Protein AF-A0A9N9VYQ1-F1 (afdb_monomer_lite)

Organism: NCBI:txid160281

Radius of gyration: 24.5 Å; chains: 1; bounding box: 58×43×78 Å

InterPro domains:
  IPR036188 FAD/NAD(P)-binding domain superfamily [G3DSA:3.50.50.60] (5-100)
  IPR036188 FAD/NAD(P)-binding domain superfamily [SSF51905] (31-71)

Foldseek 3Di:
DDDDDDDDDDDPPPPPPPDDDDDADFDDQDPAQFDPDPVRPGGDFFCRHGNDDVVVVCSVVRRVCLVCQLPVDPDPNVVSRVVSRVVSVVVSVVVVVVVD

Sequence (100 aa):
MRTRRGVLTLSTSTTSISRPLSPFYLLSKLESWISGSKHRRFMIVGDSAYASPPTAEHGVNQAFEDIYTLTGGGASLRVSTKKWHQGRQSRINLVIDLND

pLDDT: mean 70.79, std 12.41, range [38.03, 87.94]

Structure (mmCIF, N/CA/C/O backbone):
data_AF-A0A9N9VYQ1-F1
#
_entry.id   AF-A0A9N9VYQ1-F1
#
loop_
_atom_site.group_PDB
_atom_site.id
_atom_site.type_symbol
_atom_site.label_atom_id
_atom_site.label_alt_id
_atom_site.label_comp_id
_atom_site.label_asym_id
_atom_site.label_entity_id
_atom_site.label_seq_id
_atom_site.pdbx_PDB_ins_code
_atom_site.Cartn_x
_atom_site.Cartn_y
_atom_site.Cartn_z
_atom_site.occupancy
_atom_site.B_iso_or_equiv
_atom_site.auth_seq_id
_atom_site.auth_comp_id
_atom_site.auth_asym_id
_atom_site.auth_atom_id
_atom_site.pdbx_PDB_model_num
ATOM 1 N N . MET A 1 1 ? 39.799 30.192 -62.039 1.00 41.12 1 MET A N 1
ATOM 2 C CA . MET A 1 1 ? 40.479 29.929 -60.749 1.00 41.12 1 MET A CA 1
ATOM 3 C C . MET A 1 1 ? 39.417 29.488 -59.742 1.00 41.12 1 MET A C 1
ATOM 5 O O . MET A 1 1 ? 38.309 29.999 -59.786 1.00 41.12 1 MET A O 1
ATOM 9 N N . ARG A 1 2 ? 39.691 28.419 -58.994 1.00 38.03 2 ARG A N 1
ATOM 10 C CA . ARG A 1 2 ? 38.741 27.387 -58.531 1.00 38.03 2 ARG A CA 1
ATOM 11 C C . ARG A 1 2 ? 38.106 27.732 -57.171 1.00 38.03 2 ARG A C 1
ATOM 13 O O . ARG A 1 2 ? 38.816 27.762 -56.172 1.00 38.03 2 ARG A O 1
ATOM 20 N N . THR A 1 3 ? 36.789 27.925 -57.103 1.00 42.19 3 THR A N 1
ATOM 21 C CA . THR A 1 3 ? 36.039 28.054 -55.837 1.00 42.19 3 THR A CA 1
ATOM 22 C C . THR A 1 3 ? 35.812 26.665 -55.232 1.00 42.19 3 THR A C 1
ATOM 24 O O . THR A 1 3 ? 35.102 25.837 -55.802 1.00 42.19 3 THR A O 1
ATOM 27 N N . ARG A 1 4 ? 36.441 26.370 -54.088 1.00 45.16 4 ARG A N 1
ATOM 28 C CA . ARG A 1 4 ? 36.211 25.123 -53.340 1.00 45.16 4 ARG A CA 1
ATOM 29 C C . ARG A 1 4 ? 34.867 25.216 -52.609 1.00 45.16 4 ARG A C 1
ATOM 31 O O . ARG A 1 4 ? 34.754 25.958 -51.641 1.00 45.16 4 ARG A O 1
ATOM 38 N N . ARG A 1 5 ? 33.859 24.453 -53.046 1.00 50.19 5 ARG A N 1
ATOM 39 C CA . ARG A 1 5 ? 32.683 24.150 -52.215 1.00 50.19 5 ARG A CA 1
ATOM 40 C C . ARG A 1 5 ? 33.096 23.089 -51.195 1.00 50.19 5 ARG A C 1
ATOM 42 O O . ARG A 1 5 ? 33.359 21.952 -51.575 1.00 50.19 5 ARG A O 1
ATOM 49 N N . GLY A 1 6 ? 33.213 23.477 -49.928 1.00 46.53 6 GLY A N 1
ATOM 50 C CA . GLY A 1 6 ? 33.362 22.533 -48.823 1.00 46.53 6 GLY A CA 1
ATOM 51 C C . GLY A 1 6 ? 32.036 21.815 -48.597 1.00 46.53 6 GLY A C 1
ATOM 52 O O . GLY A 1 6 ? 31.029 22.458 -48.313 1.00 46.53 6 GLY A O 1
ATOM 53 N N . VAL A 1 7 ? 32.023 20.496 -48.772 1.00 54.81 7 VAL A N 1
ATOM 54 C CA . VAL A 1 7 ? 30.898 19.646 -48.376 1.00 54.81 7 VAL A CA 1
ATOM 55 C C . VAL A 1 7 ? 30.962 19.508 -46.856 1.00 54.81 7 VAL A C 1
ATOM 57 O O . VAL A 1 7 ? 31.933 18.974 -46.326 1.00 54.81 7 VAL A O 1
ATOM 60 N N . LEU A 1 8 ? 29.956 20.030 -46.156 1.00 43.94 8 LEU A N 1
ATOM 61 C CA . LEU A 1 8 ? 29.785 19.826 -44.719 1.00 43.94 8 LEU A CA 1
ATOM 62 C C . LEU A 1 8 ? 29.313 18.387 -44.491 1.00 43.94 8 LEU A C 1
ATOM 64 O O . LEU A 1 8 ? 28.139 18.071 -44.665 1.00 43.94 8 LEU A O 1
ATOM 68 N N . THR A 1 9 ? 30.230 17.499 -44.121 1.00 47.72 9 THR A N 1
ATOM 69 C CA . THR A 1 9 ? 29.884 16.187 -43.570 1.00 47.72 9 THR A CA 1
ATOM 70 C C . THR A 1 9 ? 29.375 16.380 -42.145 1.00 47.72 9 THR A C 1
ATOM 72 O O . THR A 1 9 ? 30.153 16.694 -41.243 1.00 47.72 9 THR A O 1
ATOM 75 N N . LEU A 1 10 ? 28.067 16.213 -41.941 1.00 47.31 10 LEU A N 1
ATOM 76 C CA . LEU A 1 10 ? 27.467 16.107 -40.612 1.00 47.31 10 LEU A CA 1
ATOM 77 C C . LEU A 1 10 ? 27.984 14.822 -39.955 1.00 47.31 10 LEU A C 1
ATOM 79 O O . LEU A 1 10 ? 27.560 13.723 -40.303 1.00 47.31 10 LEU A O 1
ATOM 83 N N . SER A 1 11 ? 28.934 14.964 -39.031 1.00 48.53 11 SER A N 1
ATOM 84 C CA . SER A 1 11 ? 29.342 13.876 -38.145 1.00 48.53 11 SER A CA 1
ATOM 85 C C . SER A 1 11 ? 28.176 13.579 -37.207 1.00 48.53 11 SER A C 1
ATOM 87 O O . SER A 1 11 ? 27.893 14.354 -36.293 1.00 48.53 11 SER A O 1
ATOM 89 N N . THR A 1 12 ? 27.453 12.489 -37.453 1.00 52.22 12 THR A N 1
ATOM 90 C CA . THR A 1 12 ? 26.473 11.972 -36.499 1.00 52.22 12 THR A CA 1
ATOM 91 C C . THR A 1 12 ? 27.241 11.354 -35.338 1.00 52.22 12 THR A C 1
ATOM 93 O O . THR A 1 12 ? 27.593 10.173 -35.360 1.00 52.22 12 THR A O 1
ATOM 96 N N . SER A 1 13 ? 27.531 12.162 -34.319 1.00 54.59 13 SER A N 1
ATOM 97 C CA . SER A 1 13 ? 27.944 11.663 -33.013 1.00 54.59 13 SER A CA 1
ATOM 98 C C . SER A 1 13 ? 26.809 10.795 -32.479 1.00 54.59 13 SER A C 1
ATOM 100 O O . SER A 1 13 ? 25.776 11.302 -32.043 1.00 54.59 13 SER A O 1
ATOM 102 N N . THR A 1 14 ? 26.979 9.477 -32.571 1.00 53.84 14 THR A N 1
ATOM 103 C CA . THR A 1 14 ? 26.076 8.526 -31.923 1.00 53.84 14 THR A CA 1
ATOM 104 C C . THR A 1 14 ? 26.383 8.609 -30.437 1.00 53.84 14 THR A C 1
ATOM 106 O O . THR A 1 14 ? 27.262 7.915 -29.933 1.00 53.84 14 THR A O 1
ATOM 109 N N . THR A 1 15 ? 25.738 9.545 -29.746 1.00 57.91 15 THR A N 1
ATOM 110 C CA . THR A 1 15 ? 25.797 9.628 -28.291 1.00 57.91 15 THR A CA 1
ATOM 111 C C . THR A 1 15 ? 25.189 8.336 -27.766 1.00 57.91 15 THR A C 1
ATOM 113 O O . THR A 1 15 ? 23.986 8.117 -27.907 1.00 57.91 15 THR A O 1
ATOM 116 N N . SER A 1 16 ? 26.014 7.444 -27.217 1.00 62.84 16 SER A N 1
ATOM 117 C CA . SER A 1 16 ? 25.519 6.295 -26.471 1.00 62.84 16 SER A CA 1
ATOM 118 C C . SER A 1 16 ? 24.720 6.841 -25.292 1.00 62.84 16 SER A C 1
ATOM 120 O O . SER A 1 16 ? 25.268 7.402 -24.346 1.00 62.84 16 SER A O 1
ATOM 122 N N . ILE A 1 17 ? 23.395 6.752 -25.385 1.00 65.88 17 ILE A N 1
ATOM 123 C CA . ILE A 1 17 ? 22.507 7.120 -24.289 1.00 65.88 17 ILE A CA 1
ATOM 124 C C . ILE A 1 17 ? 22.754 6.078 -23.200 1.00 65.88 17 ILE A C 1
ATOM 126 O O . ILE A 1 17 ? 22.258 4.954 -23.281 1.00 65.88 17 ILE A O 1
ATOM 130 N N . SER A 1 18 ? 23.574 6.416 -22.206 1.00 66.25 18 SER A N 1
ATOM 131 C CA . SER A 1 18 ? 23.700 5.605 -21.005 1.00 66.25 18 SER A CA 1
ATOM 132 C C . SER A 1 18 ? 22.353 5.653 -20.292 1.00 66.25 18 SER A C 1
ATOM 134 O O . SER A 1 18 ? 21.967 6.663 -19.709 1.00 66.25 18 SER A O 1
ATOM 136 N N . ARG A 1 19 ? 21.581 4.568 -20.395 1.00 62.31 19 ARG A N 1
ATOM 137 C CA . ARG A 1 19 ? 20.339 4.433 -19.639 1.00 62.31 19 ARG A CA 1
ATOM 138 C C . ARG A 1 19 ? 20.740 4.241 -18.172 1.00 62.31 19 ARG A C 1
ATOM 140 O O . ARG A 1 19 ? 21.389 3.236 -17.875 1.00 62.31 19 ARG A O 1
ATOM 147 N N . PRO A 1 20 ? 20.431 5.185 -17.266 1.00 60.50 20 PRO A N 1
ATOM 148 C CA . PRO A 1 20 ? 20.770 5.012 -15.863 1.00 60.50 20 PRO A CA 1
ATOM 149 C C . PRO A 1 20 ? 20.051 3.763 -15.345 1.00 60.50 20 PRO A C 1
ATOM 151 O O . PRO A 1 20 ? 18.834 3.633 -15.477 1.00 60.50 20 PRO A O 1
ATOM 154 N N . LEU A 1 21 ? 20.820 2.817 -14.808 1.00 65.94 21 LEU A N 1
ATOM 155 C CA . LEU A 1 21 ? 20.278 1.633 -14.157 1.00 65.94 21 LEU A CA 1
ATOM 156 C C . LEU A 1 21 ? 19.883 2.039 -12.734 1.00 65.94 21 LEU A C 1
ATOM 158 O O . LEU A 1 21 ? 20.746 2.246 -11.885 1.00 65.94 21 LEU A O 1
ATOM 162 N N . SER A 1 22 ? 18.587 2.197 -12.479 1.00 60.72 22 SER A N 1
ATOM 163 C CA . SER A 1 22 ? 18.075 2.398 -11.123 1.00 60.72 22 SER A CA 1
ATOM 164 C C . SER A 1 22 ? 17.981 1.036 -10.431 1.00 60.72 22 SER A C 1
ATOM 166 O O . SER A 1 22 ? 17.175 0.214 -10.871 1.00 60.72 22 SER A O 1
ATOM 168 N N . PRO A 1 23 ? 18.778 0.754 -9.382 1.00 62.97 23 PRO A N 1
ATOM 169 C CA . PRO A 1 23 ? 18.636 -0.493 -8.644 1.00 62.97 23 PRO A CA 1
ATOM 170 C C . PRO A 1 23 ? 17.242 -0.539 -8.006 1.00 62.97 23 PRO A C 1
ATOM 172 O O . PRO A 1 23 ? 16.868 0.362 -7.254 1.00 62.97 23 PRO A O 1
ATOM 175 N N . PHE A 1 24 ? 16.465 -1.569 -8.345 1.00 64.06 24 PHE A N 1
ATOM 176 C CA . PHE A 1 24 ? 15.158 -1.814 -7.748 1.00 64.06 24 PHE A CA 1
ATOM 177 C C . PHE A 1 24 ? 15.321 -2.716 -6.529 1.00 64.06 24 PHE A C 1
ATOM 179 O O . PHE A 1 24 ? 15.890 -3.803 -6.622 1.00 64.06 24 PHE A O 1
ATOM 186 N N . TYR A 1 25 ? 14.809 -2.256 -5.394 1.00 67.94 25 TYR A N 1
ATOM 187 C CA . TYR A 1 25 ? 14.754 -3.033 -4.167 1.00 67.94 25 TYR A CA 1
ATOM 188 C C . TYR A 1 25 ? 13.296 -3.387 -3.897 1.00 67.94 25 TYR A C 1
ATOM 190 O O . TYR A 1 25 ? 12.459 -2.495 -3.757 1.00 67.94 25 TYR A O 1
ATOM 198 N N . LEU A 1 26 ? 13.001 -4.684 -3.808 1.00 67.19 26 LEU A N 1
ATOM 199 C CA . LEU A 1 26 ? 11.710 -5.150 -3.318 1.00 67.19 26 LEU A CA 1
ATOM 200 C C . LEU A 1 26 ? 11.573 -4.736 -1.851 1.00 67.19 26 LEU A C 1
ATOM 202 O O . LEU A 1 26 ? 12.406 -5.095 -1.016 1.00 67.19 26 LEU A O 1
ATOM 206 N N . LEU A 1 27 ? 10.532 -3.969 -1.536 1.00 70.31 27 LEU A N 1
ATOM 207 C CA . LEU A 1 27 ? 10.189 -3.674 -0.151 1.00 70.31 27 LEU A CA 1
ATOM 208 C C . LEU A 1 27 ? 9.410 -4.845 0.447 1.00 70.31 27 LEU A C 1
ATOM 210 O O . LEU A 1 27 ? 8.487 -5.378 -0.170 1.00 70.31 27 LEU A O 1
ATOM 214 N N . SER A 1 28 ? 9.745 -5.208 1.684 1.00 74.50 28 SER A N 1
ATOM 215 C CA . SER A 1 28 ? 8.934 -6.139 2.463 1.00 74.50 28 SER A CA 1
ATOM 216 C C . SER A 1 28 ? 7.518 -5.590 2.616 1.00 74.50 28 SER A C 1
ATOM 218 O O . SER A 1 28 ? 7.326 -4.430 2.990 1.00 74.50 28 SER A O 1
ATOM 220 N N . LYS A 1 29 ? 6.519 -6.437 2.364 1.00 77.44 29 LYS A N 1
ATOM 221 C CA . LYS A 1 29 ? 5.110 -6.079 2.526 1.00 77.44 29 LYS A CA 1
ATOM 222 C C . LYS A 1 29 ? 4.838 -5.595 3.953 1.00 77.44 29 LYS A C 1
ATOM 224 O O . LYS A 1 29 ? 5.076 -6.317 4.919 1.00 77.44 29 LYS A O 1
ATOM 229 N N . LEU A 1 30 ? 4.301 -4.384 4.071 1.00 81.31 30 LEU A N 1
ATOM 230 C CA . LEU A 1 30 ? 3.840 -3.833 5.342 1.00 81.31 30 LEU A CA 1
ATOM 231 C C . LEU A 1 30 ? 2.470 -4.415 5.710 1.00 81.31 30 LEU A C 1
ATOM 233 O O . LEU A 1 30 ? 1.605 -4.571 4.851 1.00 81.31 30 LEU A O 1
ATOM 237 N N . GLU A 1 31 ? 2.253 -4.690 6.997 1.00 83.62 31 GLU A N 1
ATOM 238 C CA . GLU A 1 31 ? 0.961 -5.178 7.507 1.00 83.62 31 GLU A CA 1
ATOM 239 C C . GLU A 1 31 ? -0.140 -4.104 7.420 1.00 83.62 31 GLU A C 1
ATOM 241 O O . GLU A 1 31 ? -1.310 -4.407 7.201 1.00 83.62 31 GLU A O 1
ATOM 246 N N . SER A 1 32 ? 0.236 -2.833 7.589 1.00 84.44 32 SER A N 1
ATOM 247 C CA . SER A 1 32 ? -0.663 -1.684 7.500 1.00 84.44 32 SER A CA 1
A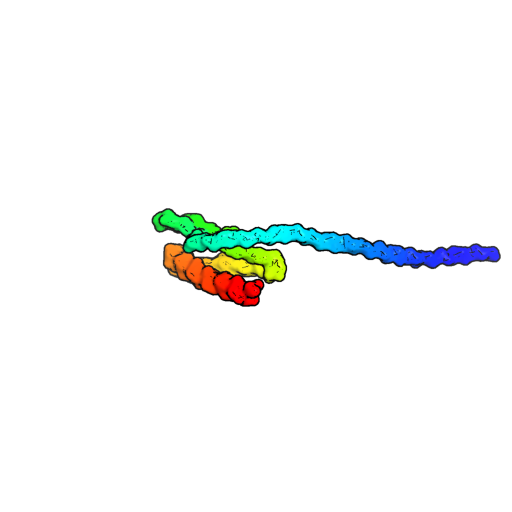TOM 248 C C . SER A 1 32 ? 0.093 -0.456 7.013 1.00 84.44 32 SER A C 1
ATOM 250 O O . SER A 1 32 ? 1.211 -0.185 7.448 1.00 84.44 32 SER A O 1
ATOM 252 N N . TRP A 1 33 ? -0.556 0.341 6.166 1.00 87.00 33 TRP A N 1
ATOM 253 C CA . TRP A 1 33 ? -0.049 1.648 5.722 1.00 87.00 33 TRP A CA 1
ATOM 254 C C . TRP A 1 33 ? -0.563 2.809 6.569 1.00 87.00 33 TRP A C 1
ATOM 256 O O . TRP A 1 33 ? -0.237 3.966 6.323 1.00 87.00 33 TRP A O 1
ATOM 266 N N . ILE A 1 34 ? -1.399 2.510 7.560 1.00 87.94 34 ILE A N 1
ATOM 267 C CA . ILE A 1 34 ? -2.078 3.488 8.404 1.00 87.94 34 ILE A CA 1
ATOM 268 C C . ILE A 1 34 ? -1.548 3.342 9.825 1.00 87.94 34 ILE A C 1
ATOM 270 O O . ILE A 1 34 ? -1.442 2.228 10.343 1.00 87.94 34 ILE A O 1
ATOM 274 N N . SER A 1 35 ? -1.283 4.470 10.485 1.00 85.88 35 SER A N 1
ATOM 275 C CA . SER A 1 35 ? -0.896 4.494 11.896 1.00 85.88 35 SER A CA 1
ATOM 276 C C . SER A 1 35 ? -1.903 3.739 12.773 1.00 85.88 35 SER A C 1
ATOM 278 O O . SER A 1 35 ? -3.109 3.998 12.719 1.00 85.88 35 SER A O 1
ATOM 280 N N . GLY A 1 36 ? -1.390 2.875 13.654 1.00 80.94 36 GLY A N 1
ATOM 281 C CA . GLY A 1 36 ? -2.180 2.154 14.659 1.00 80.94 36 GLY A CA 1
ATOM 282 C C . GLY A 1 36 ? -2.784 3.041 15.757 1.00 80.94 36 GLY A C 1
ATOM 283 O O . GLY A 1 36 ? -3.566 2.564 16.575 1.00 80.94 36 GLY A O 1
ATOM 284 N N . SER A 1 37 ? -2.462 4.340 15.783 1.00 77.44 37 SER A N 1
ATOM 285 C CA . SER A 1 37 ? -3.044 5.278 16.747 1.00 77.44 37 SER A CA 1
ATOM 286 C C . SER A 1 37 ? -4.567 5.385 16.594 1.00 77.44 37 SER A C 1
ATOM 288 O O . SER A 1 37 ? -5.115 5.321 15.489 1.00 77.44 37 SER A O 1
ATOM 290 N N . LYS A 1 38 ? -5.272 5.638 17.707 1.00 72.75 38 LYS A N 1
ATOM 291 C CA . LYS A 1 38 ? -6.740 5.818 17.738 1.00 72.75 38 LYS A CA 1
ATOM 292 C C . LYS A 1 38 ? -7.239 6.825 16.691 1.00 72.75 38 LYS A C 1
ATOM 294 O O . LYS A 1 38 ? -8.336 6.668 16.157 1.00 72.75 38 LYS A O 1
ATOM 299 N N . HIS A 1 39 ? -6.414 7.827 16.393 1.00 72.50 39 HIS A N 1
ATOM 300 C CA . HIS A 1 39 ? -6.736 8.948 15.517 1.00 72.50 39 HIS A CA 1
ATOM 301 C C . HIS A 1 39 ? -6.327 8.752 14.050 1.00 72.50 39 HIS A C 1
ATOM 303 O O . HIS A 1 39 ? -6.727 9.574 13.236 1.00 72.50 39 HIS A O 1
ATOM 309 N N . ARG A 1 40 ? -5.558 7.703 13.702 1.00 74.19 40 ARG A N 1
ATOM 310 C CA . ARG A 1 40 ? -5.159 7.365 12.316 1.00 74.19 40 ARG A CA 1
ATOM 311 C C . ARG A 1 40 ? -4.681 8.571 11.491 1.00 74.19 40 ARG A C 1
ATOM 313 O O . ARG A 1 40 ? -5.089 8.761 10.353 1.00 74.19 40 ARG A O 1
ATOM 320 N N . ARG A 1 41 ? -3.836 9.408 12.102 1.00 74.69 41 ARG A N 1
ATOM 321 C CA . ARG A 1 41 ? -3.417 10.710 11.544 1.00 74.69 41 ARG A CA 1
ATOM 322 C C . ARG A 1 41 ? -2.330 10.630 10.477 1.00 74.69 41 ARG A C 1
ATOM 324 O O . ARG A 1 41 ? -2.091 11.616 9.798 1.00 74.69 41 ARG A O 1
ATOM 331 N N . PHE A 1 42 ? -1.673 9.481 10.358 1.00 81.69 42 PHE A N 1
ATOM 332 C CA . PHE A 1 42 ? -0.570 9.277 9.429 1.00 81.69 42 PHE A CA 1
ATOM 333 C C . PHE A 1 42 ? -0.845 8.062 8.560 1.00 81.69 42 PHE A C 1
ATOM 335 O O . PHE A 1 42 ? -1.291 7.024 9.063 1.00 81.69 42 PHE A O 1
ATOM 342 N N . MET A 1 43 ? -0.561 8.221 7.273 1.00 84.94 43 MET A N 1
ATOM 343 C CA . MET A 1 43 ? -0.674 7.185 6.264 1.00 84.94 43 MET A CA 1
ATOM 344 C C . MET A 1 43 ? 0.429 7.359 5.222 1.00 84.94 43 MET A C 1
ATOM 346 O O . MET A 1 43 ? 0.799 8.488 4.905 1.00 84.94 43 MET A O 1
ATOM 350 N N . ILE A 1 44 ? 0.923 6.242 4.701 1.00 86.19 44 ILE A N 1
ATOM 351 C CA . ILE A 1 44 ? 1.849 6.188 3.567 1.00 86.19 44 ILE A CA 1
ATOM 352 C C . ILE A 1 44 ? 1.092 5.770 2.299 1.00 86.19 44 ILE A C 1
ATOM 354 O O . ILE A 1 44 ? 0.144 4.985 2.365 1.00 86.19 44 ILE A O 1
ATOM 358 N N . VAL A 1 45 ? 1.490 6.326 1.156 1.00 85.44 45 VAL A N 1
ATOM 359 C CA . VAL A 1 45 ? 0.871 6.119 -0.168 1.00 85.44 45 VAL A CA 1
ATOM 360 C C . VAL A 1 45 ? 1.954 6.042 -1.242 1.00 85.44 45 VAL A C 1
ATOM 362 O O . VAL A 1 45 ? 3.109 6.407 -0.991 1.00 85.44 45 VAL A O 1
ATOM 365 N N . GLY A 1 46 ? 1.600 5.608 -2.449 1.00 81.88 46 GLY A N 1
ATOM 366 C CA . GLY A 1 46 ? 2.560 5.532 -3.545 1.00 81.88 46 GLY A CA 1
ATOM 367 C C . GLY A 1 46 ? 3.664 4.499 -3.295 1.00 81.88 46 GLY A C 1
ATOM 368 O O . GLY A 1 46 ? 3.502 3.550 -2.527 1.00 81.88 46 GLY A O 1
ATOM 369 N N . ASP A 1 47 ? 4.840 4.730 -3.875 1.00 74.38 47 ASP A N 1
ATOM 370 C CA . ASP A 1 47 ? 5.980 3.812 -3.750 1.00 74.38 47 ASP A CA 1
ATOM 371 C C . ASP A 1 47 ? 6.460 3.612 -2.304 1.00 74.38 47 ASP A C 1
ATOM 373 O O . ASP A 1 47 ? 7.028 2.572 -1.986 1.00 74.38 47 ASP A O 1
ATOM 377 N N . SER A 1 48 ? 6.165 4.545 -1.392 1.00 71.94 48 SER A N 1
ATOM 378 C CA . SER A 1 48 ? 6.453 4.353 0.037 1.00 71.94 48 SER A CA 1
ATOM 379 C C . SER A 1 48 ? 5.618 3.239 0.686 1.00 71.94 48 SER A C 1
ATOM 381 O O . SER A 1 48 ? 6.019 2.694 1.711 1.00 71.94 48 SER A O 1
ATOM 383 N N . ALA A 1 49 ? 4.472 2.892 0.093 1.00 76.50 49 ALA A N 1
ATOM 384 C CA . ALA A 1 49 ? 3.556 1.869 0.582 1.00 76.50 49 ALA A CA 1
ATOM 385 C C . ALA A 1 49 ? 3.755 0.502 -0.098 1.00 76.50 49 ALA A C 1
ATOM 387 O O . ALA A 1 49 ? 3.532 -0.529 0.540 1.00 76.50 49 ALA A O 1
ATOM 388 N N . TYR A 1 50 ? 4.156 0.481 -1.374 1.00 72.12 50 TYR A N 1
ATOM 389 C CA . TYR A 1 50 ? 4.200 -0.754 -2.169 1.00 72.12 50 TYR A CA 1
ATOM 390 C C . TYR A 1 50 ? 5.319 -0.838 -3.218 1.00 72.12 50 TYR A C 1
ATOM 392 O O . TYR A 1 50 ? 5.271 -1.766 -4.015 1.00 72.12 50 TYR A O 1
ATOM 400 N N . ALA A 1 51 ? 6.280 0.098 -3.228 1.00 68.81 51 ALA A N 1
ATOM 401 C CA . ALA A 1 51 ? 7.415 0.201 -4.161 1.00 68.81 51 ALA A CA 1
ATOM 402 C C . ALA A 1 51 ? 7.220 -0.515 -5.504 1.00 68.81 51 ALA A C 1
ATOM 404 O O . ALA A 1 51 ? 7.568 -1.686 -5.662 1.00 68.81 51 ALA A O 1
ATOM 405 N N . SER A 1 52 ? 6.690 0.204 -6.493 1.0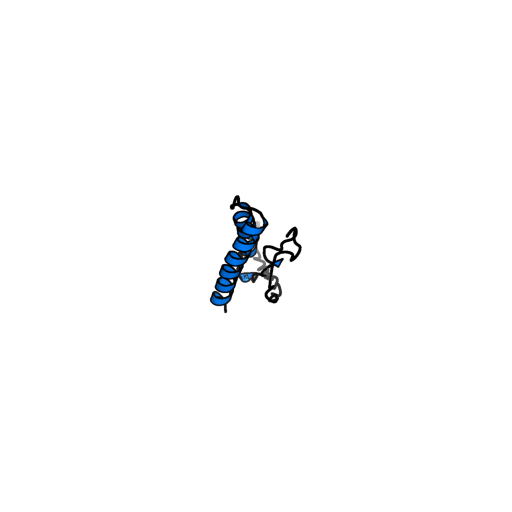0 63.59 52 SER A N 1
ATOM 406 C CA . SER A 1 52 ? 6.546 -0.349 -7.836 1.00 63.59 52 SER A CA 1
ATOM 407 C C . SER A 1 52 ? 7.905 -0.407 -8.552 1.00 63.59 52 SER A C 1
ATOM 409 O O . SER A 1 52 ? 8.684 0.545 -8.448 1.00 63.59 52 SER A O 1
ATOM 411 N N . PRO A 1 53 ? 8.194 -1.460 -9.342 1.00 60.91 53 PRO A N 1
ATOM 412 C CA . PRO A 1 53 ? 9.351 -1.470 -10.229 1.00 60.91 53 PRO A CA 1
ATOM 413 C C . PRO A 1 53 ? 9.352 -0.237 -11.147 1.00 60.91 53 PRO A C 1
ATOM 415 O O . PRO A 1 53 ? 8.296 0.092 -11.697 1.00 60.91 53 PRO A O 1
ATOM 418 N N . PRO A 1 54 ? 10.507 0.419 -11.388 1.00 56.22 54 PRO A N 1
ATOM 419 C CA . PRO A 1 54 ? 10.610 1.534 -12.332 1.00 56.22 54 PRO A CA 1
ATOM 420 C C . PRO A 1 54 ? 10.131 1.162 -13.743 1.00 56.22 54 PRO A C 1
ATOM 422 O O . PRO A 1 54 ? 9.606 2.005 -14.462 1.00 56.22 54 PRO A O 1
ATOM 425 N N . THR A 1 55 ? 10.274 -0.113 -14.120 1.00 56.47 55 THR A N 1
ATOM 426 C CA . THR A 1 55 ? 9.803 -0.698 -15.386 1.00 56.47 55 THR A CA 1
ATOM 427 C C . THR A 1 55 ? 8.288 -0.723 -15.532 1.00 56.47 55 THR A C 1
ATOM 429 O O . THR A 1 55 ? 7.805 -0.807 -16.655 1.00 56.47 55 THR A O 1
ATOM 432 N N . ALA A 1 56 ? 7.536 -0.631 -14.434 1.00 62.09 56 ALA A N 1
ATOM 433 C CA . ALA A 1 56 ? 6.086 -0.560 -14.501 1.00 62.09 56 ALA A CA 1
ATOM 434 C C . ALA A 1 56 ? 5.598 0.811 -14.989 1.00 62.09 56 ALA A C 1
ATOM 436 O O . ALA A 1 56 ? 4.425 0.921 -15.301 1.00 62.09 56 ALA A O 1
ATOM 437 N N . GLU A 1 57 ? 6.439 1.861 -14.996 1.00 63.59 57 GLU A N 1
ATOM 438 C CA . GLU A 1 57 ? 6.143 3.236 -15.466 1.00 63.59 57 GLU A CA 1
ATOM 439 C C . GLU A 1 57 ? 4.857 3.889 -14.903 1.00 63.59 57 GLU A C 1
ATOM 441 O O . GLU A 1 57 ? 4.461 4.985 -15.295 1.00 63.59 57 GLU A O 1
ATOM 446 N N . HIS A 1 58 ? 4.205 3.254 -13.930 1.00 67.94 58 HIS A N 1
ATOM 447 C CA . HIS A 1 58 ? 2.904 3.660 -13.417 1.00 67.94 58 HIS A CA 1
ATOM 448 C C . HIS A 1 58 ? 2.968 4.241 -12.004 1.00 67.94 58 HIS A C 1
ATOM 450 O O . HIS A 1 58 ? 1.950 4.735 -11.535 1.00 67.94 58 HIS A O 1
ATOM 456 N N . GLY A 1 59 ? 4.122 4.244 -11.324 1.00 69.69 59 GLY A N 1
ATOM 457 C CA . GLY A 1 59 ? 4.240 4.651 -9.911 1.00 69.69 59 GLY A CA 1
ATOM 458 C C . GLY A 1 59 ? 3.568 5.994 -9.583 1.00 69.69 59 GLY A C 1
ATOM 459 O O . GLY A 1 59 ? 2.827 6.101 -8.605 1.00 69.69 59 GLY A O 1
ATOM 460 N N . VAL A 1 60 ? 3.714 6.986 -10.469 1.00 73.75 60 VAL A N 1
ATOM 461 C CA . VAL A 1 60 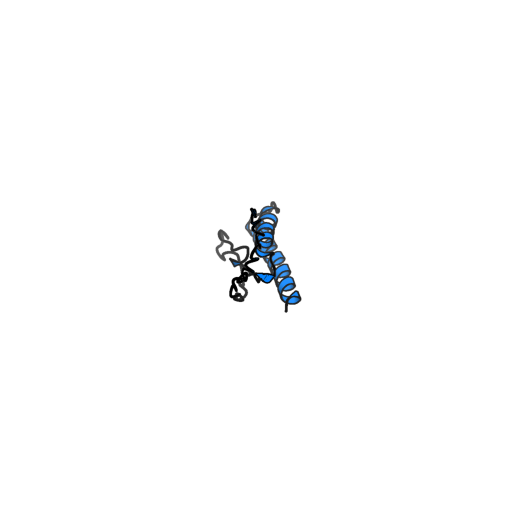? 3.065 8.303 -10.335 1.00 73.75 60 VAL A CA 1
ATOM 462 C C . VAL A 1 60 ? 1.542 8.209 -10.461 1.00 73.75 60 VAL A C 1
ATOM 464 O O . VAL A 1 60 ? 0.822 8.709 -9.599 1.00 73.75 60 VAL A O 1
ATOM 467 N N . ASN A 1 61 ? 1.034 7.530 -11.492 1.00 79.75 61 ASN A N 1
ATOM 468 C CA . ASN A 1 61 ? -0.409 7.348 -11.691 1.00 79.75 61 ASN A CA 1
ATOM 469 C C . ASN A 1 61 ? -1.039 6.584 -10.522 1.00 79.75 61 ASN A C 1
ATOM 471 O O . ASN A 1 61 ? -2.142 6.899 -10.084 1.00 79.75 61 ASN A O 1
ATOM 475 N N . GLN A 1 62 ? -0.300 5.630 -9.961 1.00 76.25 62 GLN A N 1
ATOM 476 C CA . GLN A 1 62 ? -0.733 4.873 -8.801 1.00 76.25 62 GLN A CA 1
ATOM 477 C C . GLN A 1 62 ? -0.850 5.759 -7.544 1.00 76.25 62 GLN A C 1
ATOM 479 O O . GLN A 1 62 ? -1.827 5.641 -6.806 1.00 76.25 62 GLN A O 1
ATOM 484 N N . ALA A 1 6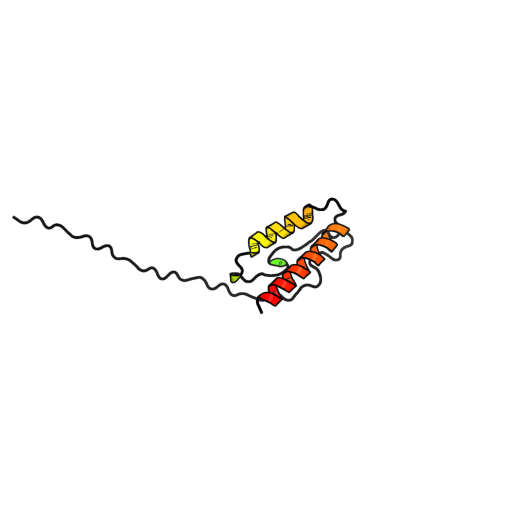3 ? 0.071 6.703 -7.333 1.00 79.06 63 ALA A N 1
ATOM 485 C CA . ALA A 1 63 ? -0.047 7.680 -6.250 1.00 79.06 63 ALA A CA 1
ATOM 486 C C . ALA A 1 63 ? -1.234 8.650 -6.448 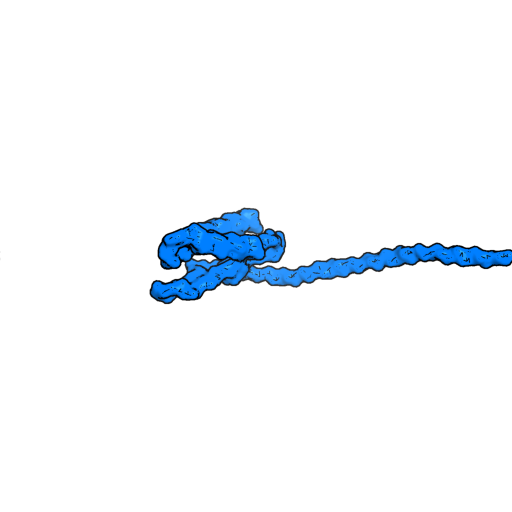1.00 79.06 63 ALA A C 1
ATOM 488 O O . ALA A 1 63 ? -1.892 9.028 -5.478 1.00 79.06 63 ALA A O 1
ATOM 489 N N . PHE A 1 64 ? -1.559 9.027 -7.689 1.00 78.94 64 PHE A N 1
ATOM 490 C CA . PHE A 1 64 ? -2.758 9.828 -7.974 1.00 78.94 64 PHE A CA 1
ATOM 491 C C . PHE A 1 64 ? -4.053 9.067 -7.667 1.00 78.94 64 PHE A C 1
ATOM 493 O O . PHE A 1 64 ? -4.950 9.611 -7.016 1.00 78.94 64 PHE A O 1
ATOM 500 N N . GLU A 1 65 ? -4.142 7.803 -8.086 1.00 78.50 65 GLU A N 1
ATOM 501 C CA . GLU A 1 65 ? -5.272 6.929 -7.760 1.00 78.50 65 GLU A CA 1
ATOM 502 C C . GLU A 1 65 ? -5.455 6.780 -6.243 1.00 78.50 65 GLU A C 1
ATOM 504 O O . GLU A 1 65 ? -6.591 6.812 -5.760 1.00 78.50 65 GLU A O 1
ATOM 509 N N . ASP A 1 66 ? -4.360 6.667 -5.482 1.00 79.81 66 ASP A N 1
ATOM 510 C CA . ASP A 1 66 ? -4.389 6.565 -4.019 1.00 79.81 66 ASP A CA 1
ATOM 511 C C . ASP A 1 66 ? -5.111 7.761 -3.387 1.00 79.81 66 ASP A C 1
ATOM 513 O O . ASP A 1 66 ? -6.033 7.574 -2.592 1.00 79.81 66 ASP A O 1
ATOM 517 N N . ILE A 1 67 ? -4.747 8.988 -3.769 1.00 80.62 67 ILE A N 1
ATOM 518 C CA . ILE A 1 67 ? -5.341 10.210 -3.204 1.00 80.62 67 ILE A CA 1
ATOM 519 C C . ILE A 1 67 ? -6.794 10.392 -3.654 1.00 80.62 67 ILE A C 1
ATOM 521 O O . ILE A 1 67 ? -7.659 10.737 -2.840 1.00 80.62 67 ILE A O 1
ATOM 525 N N . TYR A 1 68 ? -7.088 10.129 -4.928 1.00 80.81 68 TYR A N 1
ATOM 526 C CA . TYR A 1 68 ? -8.444 10.258 -5.461 1.00 80.81 68 TYR A CA 1
ATOM 527 C C . TYR A 1 68 ? -9.414 9.290 -4.769 1.00 80.81 68 TYR A C 1
ATOM 529 O O . TYR A 1 68 ? -10.474 9.684 -4.280 1.00 80.81 68 TYR A O 1
ATOM 537 N N . THR A 1 69 ? -9.028 8.020 -4.653 1.00 79.62 69 THR A N 1
ATOM 538 C CA . THR A 1 69 ? -9.870 6.985 -4.034 1.00 79.62 69 THR A CA 1
ATOM 539 C C . THR A 1 69 ? -9.979 7.131 -2.515 1.00 79.62 69 THR A C 1
ATOM 541 O O . THR A 1 69 ? -11.011 6.776 -1.944 1.00 79.62 69 THR A O 1
ATOM 544 N N . LEU A 1 70 ? -8.961 7.691 -1.851 1.00 79.19 70 LEU A N 1
ATOM 545 C CA . LEU A 1 70 ? -9.002 7.998 -0.420 1.00 79.19 70 LEU A CA 1
ATOM 546 C C . LEU A 1 70 ? -10.013 9.109 -0.093 1.00 79.19 70 LEU A C 1
ATOM 548 O O . LEU A 1 70 ? -10.709 9.032 0.921 1.00 79.19 70 LEU A O 1
ATOM 552 N N . THR A 1 71 ? -10.071 10.147 -0.931 1.00 78.19 71 THR A N 1
ATOM 553 C CA . THR A 1 71 ? -10.879 11.357 -0.693 1.00 78.19 71 THR A CA 1
ATOM 554 C C . THR A 1 71 ? -12.297 11.273 -1.259 1.00 78.19 71 THR A C 1
ATOM 556 O O . THR A 1 71 ? -13.185 11.968 -0.771 1.00 78.19 71 THR A O 1
ATOM 559 N N . GLY A 1 72 ? -12.547 10.394 -2.235 1.00 73.88 72 GLY A N 1
ATOM 560 C CA . GLY A 1 72 ? -13.838 10.283 -2.926 1.00 73.88 72 GLY A CA 1
ATOM 561 C C . GLY A 1 72 ? -14.997 9.698 -2.105 1.00 73.88 72 GLY A C 1
ATOM 562 O O . GLY A 1 72 ? -16.148 9.777 -2.527 1.00 73.88 72 GLY A O 1
ATOM 563 N N . GLY A 1 73 ? -14.739 9.111 -0.933 1.00 64.94 73 GLY A N 1
ATOM 564 C CA . GLY A 1 73 ? -15.781 8.541 -0.078 1.00 64.94 73 GLY A CA 1
ATOM 565 C C . GLY A 1 73 ? -16.128 9.464 1.085 1.00 64.94 73 GLY A C 1
ATOM 566 O O . GLY A 1 73 ? -15.361 9.526 2.040 1.00 64.94 73 GLY A O 1
ATOM 567 N N . GLY A 1 74 ? -17.307 10.096 1.072 1.00 63.75 74 GLY A N 1
ATOM 568 C CA . GLY A 1 74 ? -17.822 10.971 2.149 1.00 63.75 74 GLY A CA 1
ATOM 569 C C . GLY A 1 74 ? -18.088 10.293 3.509 1.00 63.75 74 GLY A C 1
ATOM 570 O O . GLY A 1 74 ? -18.883 10.780 4.307 1.00 63.75 74 GLY A O 1
ATOM 571 N N . ALA A 1 75 ? -17.467 9.144 3.773 1.00 71.06 75 ALA A N 1
ATOM 572 C CA . ALA A 1 75 ? -17.507 8.438 5.045 1.00 71.06 75 ALA A CA 1
ATOM 573 C C . ALA A 1 75 ? -16.474 9.007 6.034 1.00 71.06 75 ALA A C 1
ATOM 575 O O . ALA A 1 75 ? -15.554 9.733 5.663 1.00 71.06 75 ALA A O 1
ATOM 576 N N . SER A 1 76 ? -16.582 8.627 7.313 1.00 76.62 76 SER A N 1
ATOM 577 C CA . SER A 1 76 ? -15.557 8.992 8.300 1.00 76.62 76 SER A CA 1
ATOM 578 C C . SER A 1 76 ? -14.182 8.456 7.889 1.00 76.62 76 SER A C 1
ATOM 580 O O . SER A 1 76 ? -14.078 7.312 7.435 1.00 76.62 76 SER A O 1
ATOM 582 N N . LEU A 1 77 ? -13.127 9.249 8.124 1.00 74.31 77 LEU A N 1
ATOM 583 C CA . LEU A 1 77 ? -11.737 8.911 7.786 1.00 74.31 77 LEU A CA 1
ATOM 584 C C . LEU A 1 77 ? -11.383 7.479 8.208 1.00 74.31 77 LEU A C 1
ATOM 586 O O . LEU A 1 77 ? -10.882 6.679 7.436 1.00 74.31 77 LEU A O 1
ATOM 590 N N . ARG A 1 78 ? -11.757 7.087 9.428 1.00 72.50 78 ARG A N 1
ATOM 591 C CA . ARG A 1 78 ? -11.480 5.745 9.959 1.00 72.50 78 ARG A CA 1
ATOM 592 C C . ARG A 1 78 ? -12.024 4.609 9.084 1.00 72.50 78 ARG A C 1
ATOM 594 O O . ARG A 1 78 ? -11.364 3.577 8.954 1.00 72.50 78 ARG A O 1
ATOM 601 N N . VAL A 1 79 ? -13.229 4.784 8.541 1.00 73.50 79 VAL A N 1
ATOM 602 C CA . VAL A 1 79 ? -13.908 3.800 7.688 1.00 73.50 79 VAL A CA 1
ATOM 603 C C . VAL A 1 79 ? -13.369 3.866 6.263 1.00 73.50 79 VAL A C 1
ATOM 605 O O . VAL A 1 79 ? -13.089 2.813 5.686 1.00 73.50 79 VAL A O 1
ATOM 608 N N . SER A 1 80 ? -13.180 5.070 5.715 1.00 78.62 80 SER A N 1
ATOM 609 C CA . SER A 1 80 ? -12.671 5.252 4.354 1.00 78.62 80 SER A CA 1
ATOM 610 C C . SER A 1 80 ? -11.243 4.731 4.218 1.00 78.62 80 SER A C 1
ATOM 612 O O . SER A 1 80 ? -10.994 3.920 3.331 1.00 78.62 80 SER A O 1
ATOM 614 N N . THR A 1 81 ? -10.337 5.047 5.150 1.00 79.88 81 THR A N 1
ATOM 615 C CA . THR A 1 81 ? -8.940 4.595 5.070 1.00 79.88 81 THR A CA 1
ATOM 616 C C . THR A 1 81 ? -8.814 3.074 5.184 1.00 79.88 81 THR A C 1
ATOM 618 O O . THR A 1 81 ? -7.989 2.476 4.502 1.00 79.88 81 THR A O 1
ATOM 621 N N . LYS A 1 82 ? -9.648 2.409 6.004 1.00 81.88 82 LYS A N 1
ATOM 622 C CA . LYS A 1 82 ? -9.623 0.937 6.107 1.00 81.88 82 LYS A CA 1
ATOM 623 C C . LYS A 1 82 ? -10.064 0.280 4.796 1.00 81.88 82 LYS A C 1
ATOM 625 O O . LYS A 1 82 ? -9.377 -0.618 4.321 1.00 81.88 82 LYS A O 1
ATOM 630 N N . LYS A 1 83 ? -11.193 0.724 4.229 1.00 82.88 83 LYS A N 1
ATOM 631 C CA . LYS A 1 83 ? -11.708 0.197 2.954 1.00 82.88 83 LYS A CA 1
ATOM 632 C C . LYS A 1 83 ? -10.734 0.462 1.808 1.00 82.88 83 LYS A C 1
ATOM 634 O O . LYS A 1 83 ? -10.462 -0.440 1.023 1.00 82.88 83 LYS A O 1
ATOM 639 N N . TRP A 1 84 ? -10.187 1.674 1.763 1.00 85.94 84 TRP A N 1
ATOM 640 C CA . TRP A 1 84 ? -9.174 2.083 0.798 1.00 85.94 84 TRP A CA 1
ATOM 641 C C . TRP A 1 84 ? -7.937 1.180 0.862 1.00 85.94 84 TRP A C 1
ATOM 643 O O . TRP A 1 84 ? -7.587 0.566 -0.141 1.00 85.94 84 TRP A O 1
ATOM 653 N N . HIS A 1 85 ? -7.334 1.010 2.045 1.00 86.62 85 HIS A N 1
ATOM 654 C CA . HIS A 1 85 ? -6.121 0.201 2.201 1.00 86.62 85 HIS A CA 1
ATOM 655 C C . HIS A 1 85 ? -6.344 -1.254 1.773 1.00 86.62 85 HIS A C 1
ATOM 657 O O . HIS A 1 85 ? -5.523 -1.815 1.055 1.00 86.62 85 HIS A O 1
ATOM 663 N N . GLN A 1 86 ? -7.482 -1.847 2.149 1.00 86.94 86 GLN A N 1
ATOM 664 C CA . GLN A 1 86 ? -7.829 -3.212 1.745 1.00 86.94 86 GLN A CA 1
ATOM 665 C C . GLN A 1 86 ? -7.961 -3.344 0.224 1.00 86.94 86 GLN A C 1
ATOM 667 O O . GLN A 1 86 ? -7.313 -4.203 -0.368 1.00 86.94 86 GLN A O 1
ATOM 672 N N . GLY A 1 87 ? -8.755 -2.476 -0.414 1.00 84.44 87 GLY A N 1
ATOM 673 C CA . GLY A 1 87 ? -8.934 -2.515 -1.867 1.00 84.44 87 GLY A CA 1
ATOM 674 C C . GLY A 1 87 ? -7.623 -2.282 -2.616 1.00 84.44 87 GLY A C 1
ATOM 675 O O . GLY A 1 87 ? -7.342 -2.942 -3.618 1.00 84.44 87 GLY A O 1
ATOM 676 N N . ARG A 1 88 ? -6.778 -1.391 -2.093 1.00 83.94 88 ARG A N 1
ATOM 677 C CA . ARG A 1 88 ? -5.504 -1.063 -2.717 1.00 83.94 88 ARG A CA 1
ATOM 678 C C . ARG A 1 88 ? -4.484 -2.190 -2.593 1.00 83.94 88 ARG A C 1
ATOM 680 O O . ARG A 1 88 ? -3.882 -2.564 -3.597 1.00 83.94 88 ARG A O 1
ATOM 687 N N . GLN A 1 89 ? -4.364 -2.794 -1.412 1.00 85.25 89 GLN A N 1
ATOM 688 C CA . GLN A 1 89 ? -3.516 -3.964 -1.191 1.00 85.25 89 GLN A CA 1
ATOM 689 C C . GLN A 1 89 ? -3.920 -5.138 -2.094 1.00 85.25 89 GLN A C 1
ATOM 691 O O . GLN A 1 89 ? -3.043 -5.798 -2.645 1.00 85.25 89 GLN A O 1
ATOM 696 N N . SER A 1 90 ? -5.222 -5.386 -2.286 1.00 85.50 90 SER A N 1
ATOM 697 C CA . SER A 1 90 ? -5.704 -6.430 -3.202 1.00 85.50 90 SER A CA 1
ATOM 698 C C . SER A 1 90 ? -5.265 -6.184 -4.643 1.00 85.50 90 SER A C 1
ATOM 700 O O . SER A 1 90 ? -4.800 -7.109 -5.302 1.00 85.50 90 SER A O 1
ATOM 702 N N . ARG A 1 91 ? -5.359 -4.939 -5.125 1.00 82.44 91 ARG A N 1
ATOM 703 C CA . ARG A 1 91 ? -4.910 -4.588 -6.478 1.00 82.44 91 ARG A CA 1
ATOM 704 C C . ARG A 1 91 ? -3.398 -4.743 -6.637 1.00 82.44 91 ARG A C 1
ATOM 706 O O . ARG A 1 91 ? -2.960 -5.239 -7.663 1.00 82.44 91 ARG A O 1
ATOM 713 N N . ILE A 1 92 ? -2.612 -4.330 -5.644 1.00 77.44 92 ILE A N 1
ATOM 714 C CA . ILE A 1 92 ? -1.149 -4.472 -5.683 1.00 77.44 92 ILE A CA 1
ATOM 715 C C . ILE A 1 92 ? -0.723 -5.934 -5.654 1.00 77.44 92 ILE A C 1
ATOM 717 O O . ILE A 1 92 ? 0.147 -6.293 -6.434 1.00 77.44 92 ILE A O 1
ATOM 721 N N . ASN A 1 93 ? -1.350 -6.779 -4.827 1.00 82.50 93 ASN A N 1
ATOM 722 C CA . ASN A 1 93 ? -1.063 -8.215 -4.853 1.00 82.50 93 ASN A CA 1
AT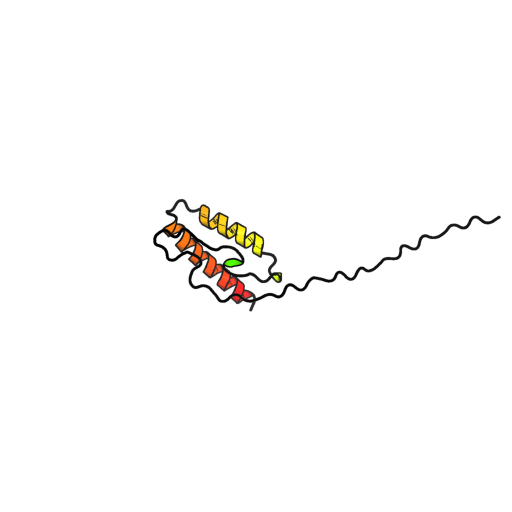OM 723 C C . ASN A 1 93 ? -1.288 -8.780 -6.266 1.00 82.50 93 ASN A C 1
ATOM 725 O O . ASN A 1 93 ? -0.430 -9.478 -6.772 1.00 82.50 93 ASN A O 1
ATOM 729 N N . LEU A 1 94 ? -2.383 -8.397 -6.934 1.00 81.38 94 LEU A N 1
ATOM 730 C CA . LEU A 1 94 ? -2.661 -8.833 -8.304 1.00 81.38 94 LEU A CA 1
ATOM 731 C C . LEU A 1 94 ? -1.632 -8.309 -9.317 1.00 81.38 94 LEU A C 1
ATOM 733 O O . LEU A 1 94 ? -1.281 -9.016 -10.251 1.00 81.38 94 LEU A O 1
ATOM 737 N N . VAL A 1 95 ? -1.137 -7.080 -9.149 1.00 74.69 95 VAL A N 1
ATOM 738 C CA . VAL A 1 95 ? -0.051 -6.554 -9.992 1.00 74.69 95 VAL A CA 1
ATOM 739 C C . VAL A 1 95 ? 1.239 -7.344 -9.776 1.00 74.69 95 VAL A C 1
ATOM 741 O O . VAL A 1 95 ? 1.924 -7.615 -10.752 1.00 74.69 95 VAL A O 1
ATOM 744 N N . ILE A 1 96 ? 1.568 -7.712 -8.536 1.00 72.44 96 ILE A N 1
ATOM 745 C CA . ILE A 1 96 ? 2.742 -8.541 -8.232 1.00 72.44 96 ILE A CA 1
ATOM 746 C C . ILE A 1 96 ? 2.570 -9.931 -8.858 1.00 72.44 96 ILE A C 1
ATOM 748 O O . ILE A 1 96 ? 3.406 -10.318 -9.661 1.00 72.44 96 ILE A O 1
ATOM 752 N N . ASP A 1 97 ? 1.439 -10.601 -8.614 1.00 77.88 97 ASP A N 1
ATOM 753 C CA . ASP A 1 97 ? 1.145 -11.941 -9.148 1.00 77.88 97 ASP A CA 1
ATOM 754 C C . ASP A 1 97 ? 1.194 -12.008 -10.689 1.00 77.88 97 ASP A C 1
ATOM 756 O O . ASP A 1 97 ? 1.472 -13.059 -11.253 1.00 77.88 97 ASP A O 1
ATOM 760 N N . LEU A 1 98 ? 0.882 -10.908 -11.388 1.00 74.25 98 LEU A N 1
ATOM 761 C CA . LEU A 1 98 ? 0.929 -10.837 -12.856 1.00 74.25 98 LEU A CA 1
ATOM 762 C C . LEU A 1 98 ? 2.323 -10.527 -13.428 1.00 74.25 98 LEU A C 1
ATOM 764 O O . LEU A 1 98 ? 2.488 -10.590 -14.646 1.00 74.25 98 LEU A O 1
ATOM 768 N N . ASN A 1 99 ? 3.278 -10.116 -12.592 1.00 62.72 99 ASN A N 1
ATOM 769 C CA . ASN A 1 99 ? 4.633 -9.735 -13.005 1.00 62.72 99 ASN A CA 1
ATOM 770 C C . ASN A 1 99 ? 5.730 -10.659 -12.440 1.00 62.72 99 ASN A C 1
ATOM 772 O O . ASN A 1 99 ? 6.902 -10.425 -12.746 1.00 62.72 99 ASN A O 1
ATOM 776 N N . ASP A 1 100 ? 5.354 -11.671 -11.651 1.00 55.84 100 ASP A N 1
ATOM 777 C CA . ASP A 1 100 ? 6.181 -12.840 -11.310 1.00 55.84 100 ASP A CA 1
ATOM 778 C C . ASP A 1 100 ? 6.142 -13.890 -12.440 1.00 55.84 100 ASP A C 1
ATOM 780 O O . ASP A 1 100 ? 7.199 -14.515 -12.701 1.00 55.84 100 ASP A O 1
#

Secondary structure (DSSP, 8-state):
-------------------------PPPPPS-SB--STT---B--THHHH---GGG--HHHHHHHHHHHHHS--S-HHHHHHHHHHHHHHHHHHHHHTT-